Protein AF-A0AAJ6Z221-F1 (afdb_monomer)

Sequence (75 aa):
MAAPATRRTIGQLFQQGWNEIPEVMASTGLAIVGIGLGVLGVYNYDKRDGDNKRYKQVYVIMRPDDPRVAKIRKD

Solvent-accessible surface area (backbone atoms only — not comparable to full-atom values): 4805 Å² total; per-residue (Å²): 132,83,77,78,87,68,87,70,50,72,68,57,51,52,56,47,37,54,72,77,41,41,69,61,52,51,52,50,52,51,49,53,51,51,52,53,52,51,53,53,51,52,52,54,42,48,76,74,42,54,72,52,51,93,68,71,98,58,96,77,88,84,52,92,85,40,78,61,55,77,62,43,78,88,128

pLDDT: mean 86.83, std 11.29, range [41.59, 98.12]

Secondary structure (DSSP, 8-state):
-PPP-----HHHHHHHHHHH-HHHHHHHHHHHHHHHHHHHHHHHHHHHHTT--SS-SS-----TT-TTGGG----

Radius of gyration: 24.21 Å; Cα contacts (8 Å, |Δi|>4): 17; chains: 1; bounding box: 47×23×69 Å

Foldseek 3Di:
DDDPPDPDDPVNVLVVCCVPPVPVSVVVVVVVVVVVVVVVVVVVCCVQCVLQDPDDPDDDDDDPPDPSVVSHDPD

Nearest PDB structures (foldseek):
  8esw-assembly1_A3  TM=6.654E-01  e=5.326E-04  Drosophila melanogaster
  8ba0-assembly1_b  TM=6.681E-01  e=1.562E-03  Drosophila melanogaster

Structure (mmCIF, N/CA/C/O backbone):
data_AF-A0AAJ6Z221-F1
#
_entry.id   AF-A0AAJ6Z221-F1
#
loop_
_atom_site.group_PDB
_atom_site.id
_atom_site.type_symbol
_atom_site.label_atom_id
_atom_site.label_alt_id
_atom_site.label_comp_id
_atom_site.label_asym_id
_atom_site.label_entity_id
_atom_site.label_seq_id
_atom_site.pdbx_PDB_ins_code
_atom_site.Cartn_x
_atom_site.Cartn_y
_atom_site.Cartn_z
_atom_site.occupancy
_atom_site.B_iso_or_equiv
_atom_site.auth_seq_id
_atom_site.auth_comp_id
_atom_site.auth_asym_id
_atom_site.auth_atom_id
_atom_site.pdbx_PDB_model_num
ATOM 1 N N . MET A 1 1 ? -18.977 17.141 41.153 1.00 41.59 1 MET A N 1
ATOM 2 C CA . MET A 1 1 ? -18.455 15.759 41.216 1.00 41.59 1 MET A CA 1
ATOM 3 C C . MET A 1 1 ? -17.801 15.460 39.878 1.00 41.59 1 MET A C 1
ATOM 5 O O . MET A 1 1 ? -18.505 15.441 38.879 1.00 41.59 1 MET A O 1
ATOM 9 N N . ALA A 1 2 ? -16.473 15.346 39.822 1.00 51.38 2 ALA A N 1
ATOM 10 C CA . ALA A 1 2 ? -15.788 14.935 38.598 1.00 51.38 2 ALA A CA 1
ATOM 11 C C . ALA A 1 2 ? -15.999 13.427 38.413 1.00 51.38 2 ALA A C 1
ATOM 13 O O . ALA A 1 2 ? -15.782 12.663 39.354 1.00 51.38 2 ALA A O 1
ATOM 14 N N . ALA A 1 3 ? -16.476 13.010 37.239 1.00 60.78 3 ALA A N 1
ATOM 15 C CA . ALA A 1 3 ? -16.664 11.597 36.938 1.00 60.78 3 ALA A CA 1
ATOM 16 C C . ALA A 1 3 ? -15.308 10.874 37.037 1.00 60.78 3 ALA A C 1
ATOM 18 O O . ALA A 1 3 ? -14.323 11.373 3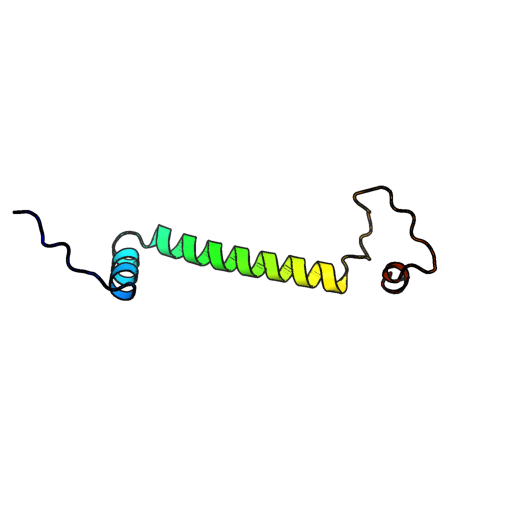6.482 1.00 60.78 3 ALA A O 1
ATOM 19 N N . PRO A 1 4 ? -15.218 9.725 37.731 1.00 55.06 4 PRO A N 1
ATOM 20 C CA . PRO A 1 4 ? -13.979 8.970 37.774 1.00 55.06 4 PRO A CA 1
ATOM 21 C C . PRO A 1 4 ? -13.648 8.540 36.345 1.00 55.06 4 PRO A C 1
ATOM 23 O O . PRO A 1 4 ? -14.461 7.889 35.682 1.00 55.06 4 PRO A O 1
ATOM 26 N N . ALA A 1 5 ? -12.466 8.931 35.861 1.00 62.31 5 ALA A N 1
ATOM 27 C CA . ALA A 1 5 ? -11.936 8.505 34.574 1.00 62.31 5 ALA A CA 1
ATOM 28 C C . ALA A 1 5 ? -11.738 6.984 34.609 1.00 62.31 5 ALA A C 1
ATOM 30 O O . ALA A 1 5 ? -10.688 6.463 34.978 1.00 62.31 5 ALA A O 1
ATOM 31 N N . THR A 1 6 ? -12.805 6.258 34.293 1.00 68.62 6 THR A N 1
ATOM 32 C CA . THR A 1 6 ? -12.795 4.804 34.221 1.00 68.62 6 THR A CA 1
ATOM 33 C C . THR A 1 6 ? -11.950 4.448 33.008 1.00 68.62 6 THR A C 1
ATOM 35 O O . THR A 1 6 ? -12.218 4.943 31.913 1.00 68.62 6 THR A O 1
ATOM 38 N N . ARG A 1 7 ? -10.905 3.632 33.191 1.00 71.25 7 ARG A N 1
ATOM 39 C CA . ARG A 1 7 ? -10.079 3.138 32.081 1.00 71.25 7 ARG A CA 1
ATOM 40 C C . ARG A 1 7 ? -10.958 2.286 31.168 1.00 71.25 7 ARG A C 1
ATOM 42 O O . ARG A 1 7 ? -11.155 1.102 31.426 1.00 71.25 7 ARG A O 1
ATOM 49 N N . ARG A 1 8 ? -11.524 2.905 30.133 1.00 75.44 8 ARG A N 1
ATOM 50 C CA . ARG A 1 8 ? -12.264 2.205 29.084 1.00 75.44 8 ARG A CA 1
ATOM 51 C C . ARG A 1 8 ? -11.276 1.389 28.268 1.00 75.44 8 ARG A C 1
ATOM 53 O O . ARG A 1 8 ? -10.183 1.860 27.950 1.00 75.44 8 ARG A O 1
ATOM 60 N N . THR A 1 9 ? -11.645 0.157 27.953 1.00 88.00 9 THR A N 1
ATOM 61 C CA . THR A 1 9 ? -10.840 -0.673 27.057 1.00 88.00 9 THR A CA 1
ATOM 62 C C . THR A 1 9 ? -10.932 -0.137 25.630 1.00 88.00 9 THR A C 1
ATOM 64 O O . THR A 1 9 ? -11.896 0.540 25.269 1.00 88.00 9 THR A O 1
ATOM 67 N N . ILE A 1 10 ? -9.945 -0.460 24.789 1.00 88.12 10 ILE A N 1
ATOM 68 C CA . ILE A 1 10 ? -9.941 -0.044 23.377 1.00 88.12 10 ILE A CA 1
ATOM 69 C C . ILE A 1 10 ? -11.243 -0.482 22.685 1.00 88.12 10 ILE A C 1
ATOM 71 O O . ILE A 1 10 ? -11.861 0.310 21.983 1.00 88.12 10 ILE A O 1
ATOM 75 N N . GLY A 1 11 ? -11.729 -1.698 22.961 1.00 88.81 11 GLY A N 1
ATOM 76 C CA . GLY A 1 11 ? -13.001 -2.189 22.418 1.00 88.81 11 GLY A CA 1
ATOM 77 C C . GLY A 1 11 ? -14.221 -1.366 22.850 1.00 88.81 11 GLY A C 1
ATOM 78 O O . GLY A 1 11 ? -15.081 -1.075 22.023 1.00 88.81 11 GLY A O 1
ATOM 79 N N . GLN A 1 12 ? -14.273 -0.923 24.112 1.00 90.19 12 GLN A N 1
ATOM 80 C CA . GLN A 1 12 ? -15.352 -0.057 24.603 1.00 90.19 12 GLN A CA 1
ATOM 81 C C . GLN A 1 12 ? -15.326 1.324 23.940 1.00 90.19 12 GLN A C 1
ATOM 83 O O . GLN A 1 12 ? -16.383 1.874 23.647 1.00 90.19 12 GLN A O 1
ATOM 88 N N . LEU A 1 13 ? -14.136 1.865 23.663 1.00 90.19 13 LEU A N 1
ATOM 89 C CA . LEU A 1 13 ? -13.985 3.127 22.934 1.00 90.19 13 LEU A CA 1
ATOM 90 C C . LEU A 1 13 ? -14.414 2.996 21.470 1.00 90.19 13 LEU A C 1
ATOM 92 O O . LEU A 1 13 ? -15.085 3.884 20.958 1.00 90.19 13 LEU A O 1
ATOM 96 N N . PHE A 1 14 ? -14.096 1.879 20.810 1.00 90.31 14 PHE A N 1
ATOM 97 C CA . PHE A 1 14 ? -14.581 1.614 19.454 1.00 90.31 14 PHE A CA 1
ATOM 98 C C . PHE A 1 14 ? -16.106 1.508 19.412 1.00 90.31 14 PHE A C 1
ATOM 100 O O . PHE A 1 14 ? -16.734 2.150 18.576 1.00 90.31 14 PHE A O 1
ATOM 107 N N . GLN A 1 15 ? -16.710 0.745 20.326 1.00 91.94 15 GLN A N 1
ATOM 108 C CA . GLN A 1 15 ? -18.166 0.611 20.398 1.00 91.94 15 GLN A CA 1
ATOM 109 C C . GLN A 1 15 ? -18.848 1.955 20.687 1.00 91.94 15 GLN A C 1
ATOM 111 O O . GLN A 1 15 ? -19.860 2.278 20.072 1.00 91.94 15 GLN A O 1
ATOM 116 N N . GLN A 1 16 ? -18.271 2.762 21.579 1.00 93.00 16 GLN A N 1
ATOM 117 C CA . GLN A 1 16 ? -18.743 4.119 21.837 1.00 93.00 16 GLN A CA 1
ATOM 118 C C . GLN A 1 16 ? -18.612 5.008 20.593 1.00 93.00 16 GLN A C 1
ATOM 120 O O . GLN A 1 16 ? -19.562 5.700 20.249 1.00 93.00 16 GLN A O 1
ATOM 125 N N . GLY A 1 17 ? -17.484 4.950 19.880 1.00 92.38 17 GLY A N 1
ATOM 126 C CA . GLY A 1 17 ? -17.263 5.713 18.651 1.00 92.38 17 GLY A CA 1
ATOM 127 C C . GLY A 1 17 ? -18.276 5.382 17.555 1.00 92.38 17 GLY A C 1
ATOM 128 O O . GLY A 1 17 ? -18.772 6.285 16.891 1.00 92.38 17 GLY A O 1
ATOM 129 N N . TRP A 1 18 ? -18.653 4.110 17.402 1.00 93.94 18 TRP A N 1
ATOM 130 C CA . TRP A 1 18 ? -19.707 3.707 16.463 1.00 93.94 18 TRP A CA 1
ATOM 131 C C . TRP A 1 18 ? -21.095 4.231 16.845 1.00 93.94 18 TRP A C 1
ATOM 133 O O . TRP A 1 18 ? -21.906 4.482 15.959 1.00 93.94 18 TRP A O 1
ATOM 143 N N . ASN A 1 19 ? -21.365 4.417 18.137 1.00 94.62 19 ASN A N 1
ATOM 144 C CA . ASN A 1 19 ? -22.642 4.947 18.612 1.00 94.62 19 ASN A CA 1
ATOM 145 C C . ASN A 1 19 ? -22.696 6.484 18.582 1.00 94.62 19 ASN A C 1
ATOM 147 O O . ASN A 1 19 ? -23.751 7.043 18.301 1.00 94.62 19 ASN A O 1
ATOM 151 N N . GLU A 1 20 ? -21.588 7.168 18.887 1.00 95.25 20 GLU A N 1
ATOM 152 C CA . GLU A 1 20 ? -21.536 8.634 18.996 1.00 95.25 20 GLU A CA 1
ATOM 153 C C . GLU A 1 20 ? -21.179 9.329 17.671 1.00 95.25 20 GLU A C 1
ATOM 155 O O . GLU A 1 20 ? -21.739 10.380 17.373 1.00 95.25 20 GLU A O 1
ATOM 160 N N . ILE A 1 21 ? -20.270 8.761 16.866 1.00 94.00 21 ILE A N 1
ATOM 161 C CA . ILE A 1 21 ? -19.756 9.355 15.615 1.00 94.00 21 ILE A CA 1
ATOM 162 C C . ILE A 1 21 ? -19.593 8.303 14.493 1.00 94.00 21 ILE A C 1
ATOM 164 O O . ILE A 1 21 ? -18.487 8.094 13.975 1.00 94.00 21 ILE A O 1
ATOM 168 N N . PRO A 1 22 ? -20.682 7.631 14.070 1.00 92.75 22 PRO A N 1
ATOM 169 C CA . PRO A 1 22 ? -20.619 6.524 13.107 1.00 92.75 22 PRO A CA 1
ATOM 170 C C . PRO A 1 22 ? -20.018 6.922 11.754 1.00 92.75 22 PRO A C 1
ATOM 172 O O . PRO A 1 22 ? -19.273 6.152 11.151 1.00 92.75 22 PRO A O 1
ATOM 175 N N . GLU A 1 23 ? -20.303 8.134 11.283 1.00 95.19 23 GLU A N 1
ATOM 1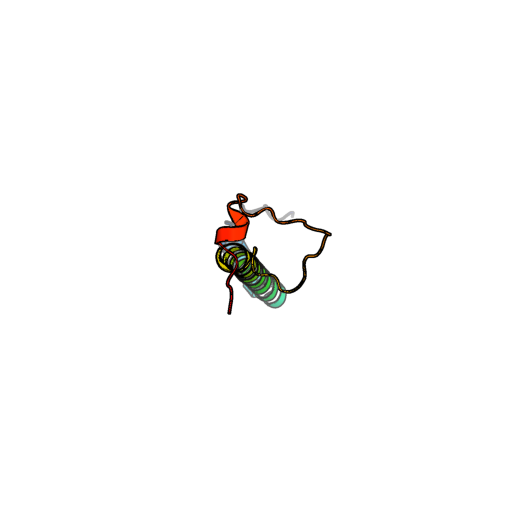76 C CA . GLU A 1 23 ? -19.804 8.655 10.008 1.00 95.19 23 GLU A CA 1
ATOM 177 C C . GLU A 1 23 ? -18.274 8.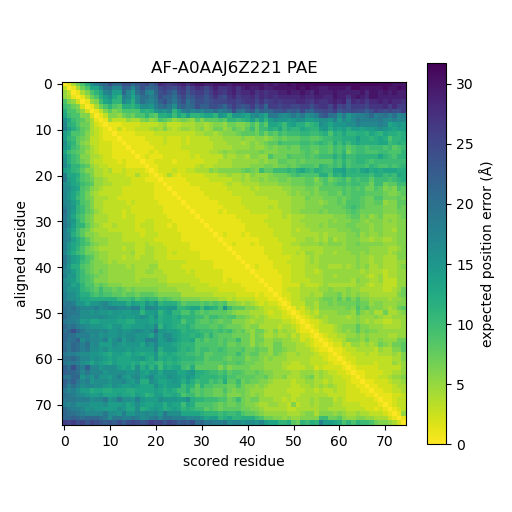794 9.984 1.00 95.19 23 GLU A C 1
ATOM 179 O O . GLU A 1 23 ? -17.624 8.405 9.009 1.00 95.19 23 GLU A O 1
ATOM 184 N N . VAL A 1 24 ? -17.672 9.262 11.082 1.00 95.38 24 VAL A N 1
ATOM 185 C CA . VAL A 1 24 ? -16.215 9.407 11.210 1.00 95.38 24 VAL A CA 1
ATOM 186 C C . VAL A 1 24 ? -15.549 8.037 11.322 1.00 95.38 24 VAL A C 1
ATOM 188 O O . VAL A 1 24 ? -14.533 7.789 10.673 1.00 95.38 24 VAL A O 1
ATOM 191 N N . MET A 1 25 ? -16.135 7.113 12.086 1.00 96.44 25 MET A N 1
ATOM 192 C CA . MET A 1 25 ? -15.621 5.744 12.210 1.00 96.44 25 MET A CA 1
ATOM 193 C C . MET A 1 25 ? -15.646 5.003 10.868 1.00 96.44 25 MET A C 1
ATOM 195 O O . MET A 1 25 ? -14.644 4.399 10.474 1.00 96.44 25 MET A O 1
ATOM 199 N N . ALA A 1 26 ? -16.758 5.096 10.134 1.00 95.31 26 ALA A N 1
ATOM 200 C CA . ALA A 1 26 ? -16.907 4.465 8.828 1.00 95.31 26 ALA A CA 1
ATOM 201 C C . ALA A 1 26 ? -15.953 5.068 7.785 1.00 95.31 26 ALA A C 1
ATOM 203 O O . ALA A 1 26 ? -15.239 4.330 7.104 1.00 95.31 26 ALA A O 1
ATOM 204 N N . SER A 1 27 ? -15.893 6.400 7.684 1.00 97.44 27 SER A N 1
ATOM 205 C CA . SER A 1 27 ? -15.001 7.092 6.741 1.00 97.44 27 SER A CA 1
ATOM 206 C C . SER A 1 27 ? -13.524 6.838 7.040 1.00 97.44 27 SER A C 1
ATOM 208 O O . SER A 1 27 ? -12.751 6.606 6.113 1.00 97.44 27 SER A O 1
ATOM 210 N N . THR A 1 28 ? -13.133 6.779 8.316 1.00 96.38 28 THR A N 1
ATOM 211 C CA . THR A 1 28 ? -11.766 6.419 8.724 1.00 96.38 28 THR A CA 1
ATOM 212 C C . THR A 1 28 ? -11.433 4.979 8.334 1.00 96.38 28 THR A C 1
ATOM 214 O O . THR A 1 28 ? -10.365 4.720 7.779 1.00 96.38 28 THR A O 1
ATOM 217 N N . GLY A 1 29 ? -12.356 4.038 8.561 1.00 96.06 29 GLY A N 1
ATOM 218 C CA . GLY A 1 29 ? -12.192 2.650 8.127 1.00 96.06 29 GLY A CA 1
ATOM 219 C C . GLY A 1 29 ? -12.006 2.536 6.612 1.00 96.06 29 GLY A C 1
ATOM 220 O O . GLY A 1 29 ? -11.067 1.887 6.148 1.00 96.06 29 GLY A O 1
ATOM 221 N N . LEU A 1 30 ? -12.843 3.230 5.836 1.00 97.56 30 LEU A N 1
ATOM 222 C CA . LEU A 1 30 ? -12.727 3.280 4.376 1.00 97.56 30 LEU A CA 1
ATOM 223 C C . LEU A 1 30 ? -11.425 3.941 3.913 1.00 97.56 30 LEU A C 1
ATOM 225 O O . LEU A 1 30 ? -10.803 3.451 2.972 1.00 97.56 30 LEU A O 1
ATOM 229 N N . ALA A 1 31 ? -10.975 5.006 4.581 1.00 97.88 31 ALA A N 1
ATOM 230 C CA . ALA A 1 31 ? -9.709 5.662 4.272 1.00 97.88 31 ALA A CA 1
ATOM 231 C C . ALA A 1 31 ? -8.523 4.704 4.456 1.00 97.88 31 ALA A C 1
ATOM 233 O O . ALA A 1 31 ? -7.674 4.601 3.572 1.00 97.88 31 ALA A O 1
ATOM 234 N N . ILE A 1 32 ? -8.494 3.944 5.556 1.00 98.06 32 ILE A N 1
ATOM 235 C CA . ILE A 1 32 ? -7.447 2.942 5.811 1.00 98.06 32 ILE A CA 1
ATOM 236 C C . ILE A 1 32 ? -7.452 1.863 4.723 1.00 98.06 32 ILE A C 1
ATOM 238 O O . ILE A 1 32 ? -6.394 1.526 4.187 1.00 98.06 32 ILE A O 1
ATOM 242 N N . VAL A 1 33 ? -8.629 1.350 4.355 1.00 98.06 33 VAL A N 1
ATOM 243 C CA . VAL A 1 33 ? -8.757 0.354 3.279 1.00 98.06 33 VAL A CA 1
ATOM 244 C C . VAL A 1 33 ? -8.271 0.925 1.947 1.00 98.06 33 VAL A C 1
ATOM 246 O O . VAL A 1 33 ? -7.492 0.274 1.251 1.00 98.06 33 VAL A O 1
ATOM 249 N N . GLY A 1 34 ? -8.670 2.151 1.606 1.00 9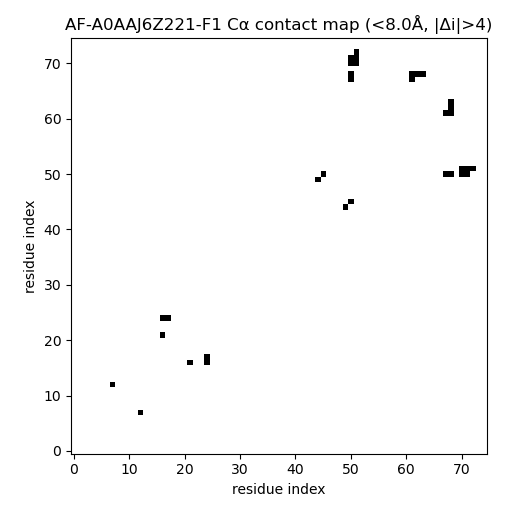8.06 34 GLY A N 1
ATOM 250 C CA . GLY A 1 34 ? -8.248 2.830 0.383 1.00 98.06 34 GLY A CA 1
ATOM 251 C C . GLY A 1 34 ? -6.732 3.020 0.308 1.00 98.06 34 GLY A C 1
ATOM 252 O O . GLY A 1 34 ? -6.128 2.716 -0.720 1.00 98.06 34 GLY A O 1
ATOM 253 N N . ILE A 1 35 ? -6.101 3.439 1.409 1.00 98.12 35 ILE A N 1
ATOM 254 C CA . ILE A 1 35 ? -4.638 3.549 1.500 1.00 98.12 35 ILE A CA 1
ATOM 255 C C . ILE A 1 35 ? -3.989 2.175 1.303 1.00 98.12 35 ILE A C 1
ATOM 257 O O . ILE A 1 35 ? -3.057 2.052 0.509 1.00 98.12 35 ILE A O 1
ATOM 261 N N . GLY A 1 36 ? -4.499 1.132 1.965 1.00 97.88 36 GLY A N 1
ATOM 262 C CA . GLY A 1 3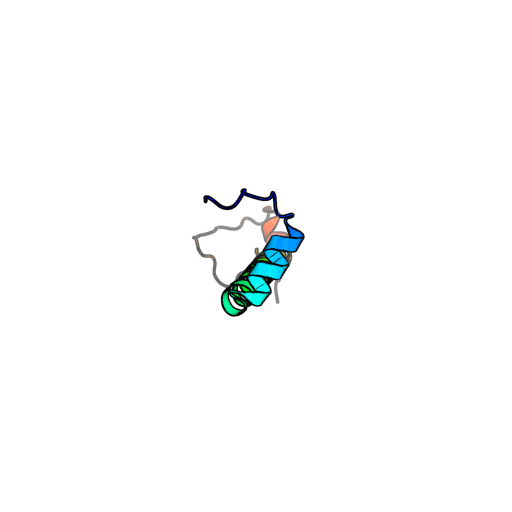6 ? -3.979 -0.230 1.827 1.00 97.88 36 GLY A CA 1
ATOM 263 C C . GLY A 1 36 ? -4.023 -0.736 0.382 1.00 97.88 36 GLY A C 1
ATOM 264 O O . GLY A 1 36 ? -3.019 -1.223 -0.141 1.00 97.88 36 GLY A O 1
ATOM 265 N N . LEU A 1 37 ? -5.160 -0.559 -0.294 1.00 98.06 37 LEU A N 1
ATOM 266 C CA . LEU A 1 37 ? -5.318 -0.925 -1.703 1.00 98.06 37 LEU A CA 1
ATOM 267 C C . LEU A 1 37 ? -4.418 -0.090 -2.622 1.00 98.06 37 LEU A C 1
ATOM 269 O O . LEU A 1 37 ? -3.821 -0.640 -3.547 1.00 98.06 37 LEU A O 1
ATOM 273 N N . GLY A 1 38 ? -4.269 1.209 -2.352 1.00 97.8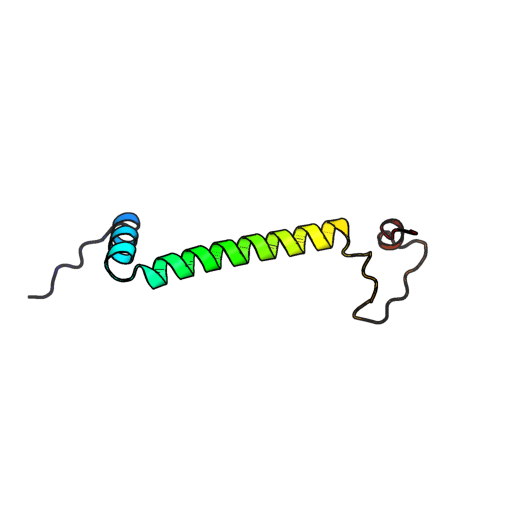1 38 GLY A N 1
ATOM 274 C CA . GLY A 1 38 ? -3.382 2.095 -3.106 1.00 97.81 38 GLY A CA 1
ATOM 275 C C . GLY A 1 38 ? -1.918 1.661 -3.026 1.00 97.81 38 GLY A C 1
ATOM 276 O O . GLY A 1 38 ? -1.256 1.525 -4.056 1.00 97.81 38 GLY A O 1
ATOM 277 N N . VAL A 1 39 ? -1.426 1.363 -1.820 1.00 97.56 39 VAL A N 1
ATOM 278 C CA . VAL A 1 39 ? -0.053 0.873 -1.604 1.00 97.56 39 VAL A CA 1
ATOM 279 C C . VAL A 1 39 ? 0.171 -0.459 -2.319 1.00 97.56 39 VAL A C 1
ATOM 281 O O . VAL A 1 39 ? 1.165 -0.611 -3.030 1.00 97.56 39 VAL A O 1
ATOM 284 N N . LEU A 1 40 ? -0.761 -1.410 -2.192 1.00 97.31 40 LEU A N 1
ATOM 285 C CA . LEU A 1 40 ? -0.672 -2.700 -2.884 1.00 97.31 40 LEU A CA 1
ATOM 286 C C . LEU A 1 40 ? -0.691 -2.542 -4.409 1.00 97.31 40 LEU A C 1
ATOM 288 O O . LEU A 1 40 ? 0.048 -3.237 -5.108 1.00 97.31 40 LEU A O 1
ATOM 292 N N . GLY A 1 41 ? -1.504 -1.621 -4.928 1.00 95.94 41 GLY A N 1
ATOM 293 C CA . GLY A 1 41 ? -1.572 -1.305 -6.351 1.00 95.94 41 GLY A CA 1
ATOM 294 C C . GLY A 1 41 ? -0.241 -0.781 -6.885 1.00 95.94 41 GLY A C 1
ATOM 295 O O . GLY A 1 41 ? 0.287 -1.328 -7.852 1.00 95.94 41 GLY A O 1
ATOM 296 N N . VAL A 1 42 ? 0.339 0.220 -6.216 1.00 94.31 42 VAL A N 1
ATOM 297 C CA . VAL A 1 42 ? 1.642 0.792 -6.598 1.00 94.31 42 VAL A CA 1
ATOM 298 C C . VAL A 1 42 ? 2.754 -0.250 -6.491 1.00 94.31 42 VAL A C 1
ATOM 300 O O . VAL A 1 42 ? 3.556 -0.372 -7.413 1.00 94.31 42 VAL A O 1
ATOM 303 N N . TYR A 1 43 ? 2.779 -1.046 -5.419 1.00 94.94 43 TYR A N 1
ATOM 304 C CA . TYR A 1 43 ? 3.774 -2.105 -5.239 1.00 94.94 43 TYR A CA 1
ATOM 305 C C . TYR A 1 43 ? 3.716 -3.152 -6.361 1.00 94.94 43 TYR A C 1
ATOM 307 O O . TYR A 1 43 ? 4.738 -3.510 -6.949 1.00 94.94 43 TYR A O 1
ATOM 315 N N . ASN A 1 44 ? 2.515 -3.632 -6.692 1.00 94.00 44 ASN A N 1
ATOM 316 C CA . ASN A 1 44 ? 2.334 -4.612 -7.760 1.00 94.00 44 ASN A CA 1
ATOM 317 C C . ASN A 1 44 ? 2.666 -4.032 -9.136 1.00 94.00 44 ASN A C 1
ATOM 319 O O . ASN A 1 44 ? 3.242 -4.736 -9.966 1.00 94.00 44 ASN A O 1
ATOM 323 N N . TYR A 1 45 ? 2.317 -2.766 -9.366 1.00 89.62 45 TYR A N 1
ATOM 324 C CA . TYR A 1 45 ? 2.652 -2.060 -10.593 1.00 89.62 45 TYR A CA 1
ATOM 325 C C . TYR A 1 45 ? 4.165 -1.916 -10.761 1.00 89.62 45 TYR A C 1
ATOM 327 O O . TYR A 1 45 ? 4.693 -2.283 -11.804 1.00 89.62 45 TYR A O 1
ATOM 335 N N . ASP A 1 46 ? 4.881 -1.463 -9.732 1.00 88.56 46 ASP A N 1
ATOM 336 C CA . ASP A 1 46 ? 6.331 -1.286 -9.810 1.00 88.56 46 ASP A CA 1
ATOM 337 C C . ASP A 1 46 ? 7.054 -2.620 -10.045 1.00 88.56 46 ASP A C 1
ATOM 339 O O . ASP A 1 46 ? 7.912 -2.730 -10.920 1.00 88.56 46 ASP A O 1
ATOM 343 N N . LYS A 1 47 ? 6.618 -3.681 -9.354 1.00 86.56 47 LYS A N 1
ATOM 344 C CA . LYS A 1 47 ? 7.189 -5.027 -9.493 1.00 86.56 47 LYS A CA 1
ATOM 345 C C . LYS A 1 47 ? 7.002 -5.635 -10.888 1.00 86.56 47 LYS A C 1
ATOM 347 O O . LYS A 1 47 ? 7.843 -6.428 -11.308 1.00 86.56 47 LYS A O 1
ATOM 352 N N . ARG A 1 48 ? 5.891 -5.334 -11.569 1.00 83.94 48 ARG A N 1
ATOM 353 C CA . ARG A 1 48 ? 5.537 -5.941 -12.866 1.00 83.94 48 ARG A CA 1
ATOM 354 C C . ARG A 1 48 ? 5.915 -5.060 -14.054 1.00 83.94 48 ARG A C 1
ATOM 356 O O . ARG A 1 48 ? 6.502 -5.556 -15.007 1.00 83.94 48 ARG A O 1
ATOM 363 N N . ASP A 1 49 ? 5.615 -3.768 -13.967 1.00 82.94 49 ASP A N 1
ATOM 364 C CA . ASP A 1 49 ? 5.650 -2.826 -15.089 1.00 82.94 49 ASP A CA 1
ATOM 365 C C . ASP A 1 49 ? 6.425 -1.530 -14.787 1.00 82.94 49 ASP A C 1
ATOM 367 O O . ASP A 1 49 ? 6.472 -0.629 -15.629 1.00 82.94 49 ASP A O 1
ATOM 371 N N . GLY A 1 50 ? 7.088 -1.418 -13.628 1.00 80.06 50 GLY A N 1
ATOM 372 C CA . GLY A 1 50 ? 7.840 -0.218 -13.233 1.00 80.06 50 GLY A CA 1
ATOM 373 C C . GLY A 1 50 ? 8.912 0.201 -14.249 1.00 80.06 50 GLY A C 1
ATOM 374 O O . GLY A 1 50 ? 9.094 1.393 -14.518 1.00 80.06 50 GLY A O 1
ATOM 375 N N . ASP A 1 51 ? 9.557 -0.775 -14.891 1.00 81.75 51 ASP A N 1
ATOM 376 C CA . ASP A 1 51 ? 10.559 -0.552 -15.940 1.00 81.75 51 ASP A CA 1
ATOM 377 C C . ASP A 1 51 ? 9.950 -0.449 -17.358 1.00 81.75 51 ASP A C 1
ATOM 379 O O . ASP A 1 51 ? 10.591 0.104 -18.254 1.00 81.75 51 ASP A O 1
ATOM 383 N N . ASN A 1 52 ? 8.681 -0.836 -17.547 1.00 83.38 52 ASN A N 1
ATOM 384 C CA . ASN A 1 52 ? 7.943 -0.821 -18.826 1.00 83.38 52 ASN A CA 1
ATOM 385 C C . ASN A 1 52 ? 7.125 0.452 -19.084 1.00 83.38 52 ASN A C 1
ATOM 387 O O . ASN A 1 52 ? 6.277 0.506 -19.973 1.00 83.38 52 ASN A O 1
ATOM 391 N N . LYS A 1 53 ? 7.374 1.521 -18.324 1.00 83.62 53 LYS A N 1
ATOM 392 C CA . LYS A 1 53 ? 6.682 2.803 -18.520 1.00 83.62 53 LYS A CA 1
ATOM 393 C C . LYS A 1 53 ? 6.928 3.361 -19.925 1.00 83.62 53 LYS A C 1
ATOM 395 O O . LYS A 1 53 ? 8.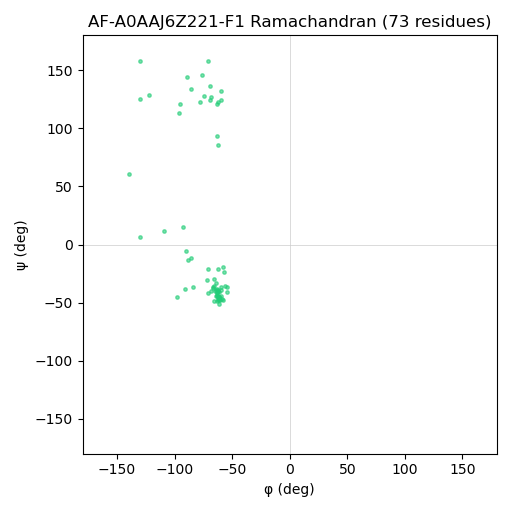080 3.623 -20.273 1.00 83.62 53 LYS A O 1
ATOM 400 N N . ARG A 1 54 ? 5.838 3.635 -20.659 1.00 81.12 54 ARG A N 1
ATOM 401 C CA . ARG A 1 54 ? 5.838 4.280 -21.989 1.00 81.12 54 ARG A CA 1
ATOM 402 C C . ARG A 1 54 ? 6.580 5.617 -22.000 1.00 81.12 54 ARG A C 1
ATOM 404 O O . ARG A 1 54 ? 7.256 5.936 -22.970 1.00 81.12 54 ARG A O 1
ATOM 411 N N . TYR A 1 55 ? 6.464 6.379 -20.914 1.00 81.75 55 TYR A N 1
ATOM 412 C CA . TYR A 1 55 ? 7.157 7.650 -20.731 1.00 81.75 55 TYR A CA 1
ATOM 413 C C . TYR A 1 55 ? 8.017 7.589 -19.470 1.00 81.75 55 TYR A C 1
ATOM 415 O O . TYR A 1 55 ? 7.539 7.213 -18.395 1.00 81.75 55 TYR A O 1
ATOM 423 N N . LYS A 1 56 ? 9.296 7.948 -19.598 1.00 84.50 56 LYS A N 1
ATOM 424 C CA . LYS A 1 56 ? 10.205 8.092 -18.458 1.00 84.50 56 LYS A CA 1
ATOM 425 C C . LYS A 1 56 ? 10.049 9.504 -17.897 1.00 84.50 56 LYS A C 1
ATOM 427 O O . LYS A 1 56 ? 10.003 10.467 -18.652 1.00 84.50 56 LYS A O 1
ATOM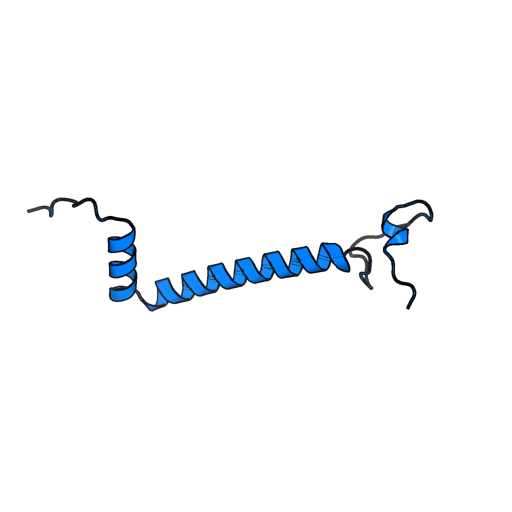 432 N N . GLN A 1 57 ? 9.943 9.619 -16.576 1.00 85.44 57 GLN A N 1
ATOM 433 C CA . GLN A 1 57 ? 9.772 10.919 -15.910 1.0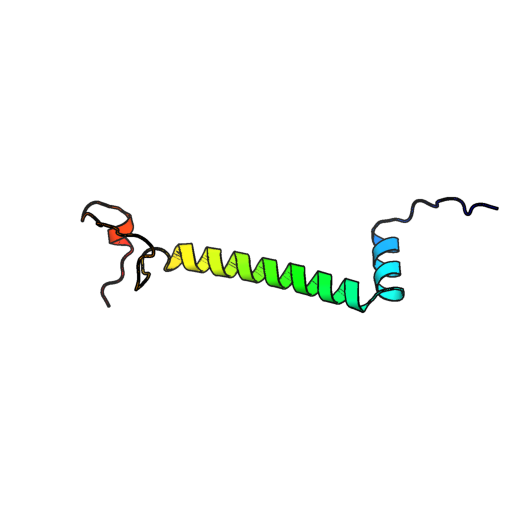0 85.44 57 GLN A CA 1
ATOM 434 C C . GLN A 1 57 ? 11.044 11.774 -15.947 1.00 85.44 57 GLN A C 1
ATOM 436 O O . GLN A 1 57 ? 10.980 12.988 -15.801 1.00 85.44 57 GLN A O 1
ATOM 441 N N . VAL A 1 58 ? 12.193 11.134 -16.143 1.00 86.88 58 VAL A N 1
ATOM 442 C CA . VAL A 1 58 ? 13.502 11.770 -16.270 1.00 86.88 58 VAL A CA 1
ATOM 443 C C . VAL A 1 58 ? 14.194 11.235 -17.516 1.00 86.88 58 VAL A C 1
ATOM 445 O O . VAL A 1 58 ? 13.855 10.152 -18.000 1.00 86.88 58 VAL A O 1
ATOM 448 N N . TYR A 1 59 ? 15.157 11.989 -18.043 1.00 86.38 59 TYR A N 1
ATOM 449 C CA . TYR A 1 59 ? 16.000 11.511 -19.132 1.00 86.38 59 TYR A CA 1
ATOM 450 C C . TYR A 1 59 ? 16.808 10.298 -18.653 1.00 86.38 59 TYR A C 1
ATOM 452 O O . TYR A 1 59 ? 17.544 10.385 -17.672 1.00 86.38 59 TYR A O 1
ATOM 460 N N . VAL A 1 60 ? 16.640 9.158 -19.326 1.00 85.56 60 VAL A N 1
ATOM 461 C CA . VAL A 1 60 ? 17.303 7.898 -18.975 1.00 85.56 60 VAL A CA 1
ATOM 462 C C . VAL A 1 60 ? 17.942 7.311 -20.223 1.00 85.56 60 VAL A C 1
ATOM 464 O O . VAL A 1 60 ? 17.257 7.054 -21.210 1.00 85.56 60 VAL A O 1
ATOM 467 N N . ILE A 1 61 ? 19.243 7.043 -20.145 1.00 87.62 61 ILE A N 1
ATOM 468 C CA . ILE A 1 61 ? 19.960 6.211 -21.112 1.00 87.62 61 ILE A CA 1
ATOM 469 C C . ILE A 1 61 ? 20.024 4.807 -20.516 1.00 87.62 61 ILE A C 1
ATOM 471 O O . ILE A 1 61 ? 20.672 4.611 -19.490 1.00 87.62 61 ILE A O 1
ATOM 475 N N . MET A 1 62 ? 19.344 3.839 -21.134 1.00 84.19 62 MET A N 1
ATOM 476 C CA . MET A 1 62 ? 19.426 2.440 -20.712 1.00 84.19 62 MET A CA 1
ATOM 477 C C . MET A 1 62 ? 20.472 1.701 -21.536 1.00 84.19 62 MET A C 1
ATOM 479 O O . MET A 1 62 ? 20.394 1.653 -22.764 1.00 84.19 62 MET A O 1
ATOM 483 N N . ARG A 1 63 ? 21.472 1.152 -20.850 1.00 89.06 63 ARG A N 1
ATOM 484 C CA . ARG A 1 63 ? 22.584 0.436 -21.471 1.00 89.06 63 ARG A CA 1
ATOM 485 C C . ARG A 1 63 ? 22.230 -1.056 -21.617 1.00 89.06 63 ARG A C 1
ATOM 487 O O . ARG A 1 63 ? 21.551 -1.575 -20.736 1.00 89.06 63 ARG A O 1
ATOM 494 N N . PRO A 1 64 ? 22.651 -1.756 -22.689 1.00 87.19 64 PRO A N 1
ATOM 495 C CA . PRO A 1 64 ? 22.250 -3.151 -22.929 1.00 87.19 64 PRO A CA 1
ATOM 496 C C . PRO A 1 64 ? 22.566 -4.165 -21.813 1.00 87.19 64 PRO A C 1
ATOM 498 O O . PRO A 1 64 ? 21.924 -5.206 -21.746 1.00 87.19 64 PRO A O 1
ATOM 501 N N . ASP A 1 65 ? 23.549 -3.879 -20.965 1.00 89.81 65 ASP A N 1
ATOM 502 C CA . ASP A 1 65 ? 23.990 -4.665 -19.805 1.00 89.81 65 ASP A CA 1
ATOM 503 C C . ASP A 1 65 ? 23.206 -4.369 -18.513 1.00 89.81 65 ASP A C 1
ATOM 505 O O . ASP A 1 65 ? 23.335 -5.113 -17.541 1.00 89.81 65 ASP A O 1
ATOM 509 N N . ASP A 1 66 ? 22.388 -3.313 -18.473 1.00 88.44 66 ASP A N 1
ATOM 510 C CA . ASP A 1 66 ? 21.602 -2.977 -17.286 1.00 88.44 66 ASP A CA 1
ATOM 511 C C . ASP A 1 66 ? 20.512 -4.049 -17.054 1.00 88.44 66 ASP A C 1
ATOM 513 O O . ASP A 1 66 ? 19.699 -4.313 -17.949 1.00 88.44 66 ASP A O 1
ATOM 517 N N . PRO A 1 67 ? 20.421 -4.655 -15.851 1.00 86.06 67 PRO A N 1
ATOM 518 C CA . PRO A 1 67 ? 19.403 -5.660 -15.535 1.00 86.06 67 PRO A CA 1
ATOM 519 C C . PRO A 1 67 ? 17.959 -5.163 -15.718 1.00 86.06 67 PRO A C 1
ATOM 521 O O . PRO A 1 67 ? 17.038 -5.973 -15.837 1.00 86.06 67 PRO A O 1
ATOM 524 N N . ARG A 1 68 ? 17.732 -3.845 -15.745 1.00 83.44 68 ARG A N 1
ATOM 525 C CA . ARG A 1 68 ? 16.425 -3.232 -16.015 1.00 83.44 68 ARG A CA 1
ATOM 526 C C . ARG A 1 68 ? 16.010 -3.372 -17.475 1.00 83.44 68 ARG A C 1
ATOM 528 O O . ARG A 1 68 ? 14.821 -3.512 -17.741 1.00 83.44 68 ARG A O 1
ATOM 535 N N . VAL A 1 69 ? 16.963 -3.411 -18.409 1.00 85.50 69 VAL A N 1
ATOM 536 C CA . VAL A 1 69 ? 16.682 -3.596 -19.844 1.00 85.50 69 VAL A CA 1
ATOM 537 C C . VAL A 1 69 ? 16.092 -4.973 -20.119 1.00 85.50 69 VAL A C 1
ATOM 539 O O . VAL A 1 69 ? 15.175 -5.093 -20.927 1.00 85.50 69 VAL A O 1
ATOM 542 N N . ALA A 1 70 ? 16.538 -6.000 -19.392 1.00 83.88 70 ALA A N 1
ATOM 543 C CA . ALA A 1 70 ? 15.996 -7.355 -19.511 1.00 83.88 70 ALA A CA 1
ATOM 544 C C . ALA A 1 70 ? 14.508 -7.455 -19.126 1.00 83.88 70 ALA A C 1
ATOM 546 O O . ALA A 1 70 ? 13.827 -8.394 -19.532 1.00 83.88 70 ALA A O 1
ATOM 547 N N . LYS A 1 71 ? 13.996 -6.494 -18.348 1.00 83.31 71 LYS A N 1
ATOM 548 C CA . LYS A 1 71 ? 12.594 -6.442 -17.915 1.00 83.31 71 LYS A CA 1
ATOM 549 C C . LYS A 1 71 ? 11.702 -5.671 -18.891 1.00 83.31 71 LYS A C 1
ATOM 551 O O . LYS A 1 71 ? 10.487 -5.634 -18.692 1.00 83.31 71 LYS A O 1
ATOM 556 N N . ILE A 1 72 ? 12.286 -5.061 -19.928 1.00 85.00 72 ILE A N 1
ATOM 557 C CA . ILE A 1 72 ? 11.540 -4.281 -20.912 1.00 85.00 72 ILE A CA 1
ATOM 558 C C . ILE A 1 72 ? 10.842 -5.227 -21.897 1.00 85.00 72 ILE A C 1
ATOM 560 O O . ILE A 1 72 ? 11.506 -6.032 -22.555 1.00 85.00 72 ILE A O 1
ATOM 564 N N . ARG A 1 73 ? 9.515 -5.138 -22.023 1.00 82.31 73 ARG A N 1
ATOM 565 C CA . ARG A 1 73 ? 8.766 -5.888 -23.039 1.00 82.31 73 ARG A CA 1
ATOM 566 C C . ARG A 1 73 ? 8.936 -5.234 -24.418 1.00 82.31 73 ARG A C 1
ATOM 568 O O . ARG A 1 73 ? 9.095 -4.020 -24.520 1.00 82.31 73 ARG A O 1
ATOM 575 N N . LYS A 1 74 ? 8.966 -6.059 -25.468 1.00 77.50 74 LYS A N 1
ATOM 576 C CA . LYS A 1 74 ? 9.258 -5.657 -26.861 1.00 77.50 74 LYS A CA 1
ATOM 577 C C . LYS A 1 74 ? 8.033 -5.721 -27.786 1.00 77.50 74 LYS A C 1
ATOM 579 O O . LYS A 1 74 ? 8.212 -5.714 -29.001 1.00 77.50 74 LYS A O 1
ATOM 584 N N . ASP A 1 75 ? 6.843 -5.884 -27.214 1.00 69.56 75 ASP A N 1
ATOM 585 C CA . ASP A 1 75 ? 5.566 -5.938 -27.931 1.00 69.56 75 ASP A CA 1
ATOM 586 C C . ASP A 1 75 ? 5.105 -4.570 -28.453 1.00 69.56 75 ASP A C 1
ATOM 588 O O . ASP A 1 75 ? 5.431 -3.537 -27.822 1.00 69.56 75 ASP A O 1
#

Organism: Papilio xuthus (NCBI:txid66420)

Mean predicted aligned error: 8.49 Å